Protein AF-A0A6A4F0W5-F1 (afdb_monomer_lite)

Radius of gyration: 28.57 Å; chains: 1; bounding box: 55×85×60 Å

Organism: NCBI:txid53985

Secondary structure (DSSP, 8-state):
-HHHHHHHT--HHHHT--HHHHS-HHHHHHIIIIIS-S-TTT--HHHHHHHHHHHHHHHHHH----HHHHHHHH----TT---HHHHHHHHHHHHHHHHHHTTTHHHH----TT-TTHHHHHHHHHHHHHHT-SSHHHHHHHHHHHHHHHHHHHHHHHHHHHTTSS----------

Sequence (176 aa):
MRQRCADSSESPAKALASVKDSLDPKLLEMVSLYELQTTVDEVTEDQLVQLVLDRTNNVMKKFVPDLDGFFCKHLKMDLKEVDIDARVLKYYRDFSELIEQHGFGRLLVVGLPGDNMFEDRMKLCCKILLGNLEPQVLCNDVQCTSSMSAARLRRKTSSCFASSRSGRGHSTGTTC

Foldseek 3Di:
DVVVCVVVVHDVCVVPDQPLVVDDVVRLQCCQCPVVVHGSVPDDSVNSVVVVVVVVVVVVVPDDDPLLVVLLVQQAQDPVDPDPVVRVVVSVVSVVVVCVVVVVCVQAPQDPPPDPCNVVNVVVNVCSSLSNYPDCVVSVVVVVVVVVVVVVVVVVVVVVVVVPPPDDDDDDDDDD

Structure (mmCIF, N/CA/C/O backbone):
data_AF-A0A6A4F0W5-F1
#
_entry.id   AF-A0A6A4F0W5-F1
#
loop_
_atom_site.group_PDB
_atom_site.id
_atom_site.type_symbol
_atom_site.label_atom_id
_atom_site.label_alt_id
_atom_site.label_comp_id
_atom_site.label_asym_id
_atom_site.label_entity_id
_atom_site.label_seq_id
_atom_site.pdbx_PDB_ins_code
_atom_site.Cartn_x
_atom_site.Cartn_y
_atom_site.Cartn_z
_atom_site.occupancy
_atom_site.B_iso_or_equiv
_atom_site.auth_seq_id
_atom_site.auth_comp_id
_atom_site.auth_asym_id
_atom_site.auth_atom_id
_atom_site.pdbx_PDB_model_num
ATOM 1 N N . MET A 1 1 ? -24.058 5.313 0.999 1.00 64.06 1 MET A N 1
ATOM 2 C CA . MET A 1 1 ? -24.426 3.938 1.405 1.00 64.06 1 MET A CA 1
ATOM 3 C C . MET A 1 1 ? -25.027 3.126 0.262 1.00 64.06 1 MET A C 1
ATOM 5 O O . MET A 1 1 ? -24.400 2.149 -0.100 1.00 64.06 1 MET A O 1
ATOM 9 N N . ARG A 1 2 ? -26.128 3.541 -0.394 1.00 67.75 2 ARG A N 1
ATOM 10 C CA . ARG A 1 2 ? -26.759 2.755 -1.488 1.00 67.75 2 ARG A CA 1
ATOM 11 C C . ARG A 1 2 ? -25.816 2.317 -2.622 1.00 67.75 2 ARG A C 1
ATOM 13 O O . ARG A 1 2 ? -25.853 1.155 -2.991 1.00 67.75 2 ARG A O 1
ATOM 20 N N . GLN A 1 3 ? -24.956 3.212 -3.118 1.00 72.50 3 GLN A N 1
ATOM 21 C CA . GLN A 1 3 ? -23.977 2.875 -4.165 1.00 72.50 3 GLN A CA 1
ATOM 22 C C . GLN A 1 3 ? -22.972 1.810 -3.692 1.00 72.50 3 GLN A C 1
ATOM 24 O O . GLN A 1 3 ? -22.765 0.814 -4.364 1.00 72.50 3 GLN A O 1
ATOM 29 N N . ARG A 1 4 ? -22.431 1.970 -2.477 1.00 65.12 4 ARG A N 1
ATOM 30 C CA . ARG A 1 4 ? -21.481 1.016 -1.884 1.00 65.12 4 ARG A CA 1
ATOM 31 C C . ARG A 1 4 ? -22.088 -0.372 -1.665 1.00 65.12 4 ARG A C 1
ATOM 33 O O . ARG A 1 4 ? -21.412 -1.357 -1.912 1.00 65.12 4 ARG A O 1
ATOM 40 N N . CYS A 1 5 ? -23.351 -0.445 -1.239 1.00 75.62 5 CYS A N 1
ATOM 41 C CA . CYS A 1 5 ? -24.061 -1.719 -1.087 1.00 75.62 5 CYS A CA 1
ATOM 42 C C . CYS A 1 5 ? -24.324 -2.408 -2.438 1.00 75.62 5 CYS A C 1
ATOM 44 O O . CYS A 1 5 ? -24.371 -3.632 -2.495 1.00 75.62 5 CYS A O 1
ATOM 46 N N . ALA A 1 6 ? -24.490 -1.639 -3.522 1.00 72.88 6 ALA A N 1
ATOM 47 C CA . ALA A 1 6 ? -24.628 -2.194 -4.868 1.00 72.88 6 ALA A CA 1
ATOM 48 C C . ALA A 1 6 ? -23.311 -2.821 -5.356 1.00 72.88 6 ALA A C 1
ATOM 50 O O . ALA A 1 6 ? -23.338 -3.895 -5.950 1.00 72.88 6 ALA A O 1
ATOM 51 N N . ASP A 1 7 ? -22.176 -2.195 -5.034 1.00 75.44 7 ASP A N 1
ATOM 52 C CA . ASP A 1 7 ? -20.845 -2.695 -5.393 1.00 75.44 7 ASP A CA 1
ATOM 53 C C . ASP A 1 7 ? -20.423 -3.912 -4.538 1.00 75.44 7 ASP A C 1
ATOM 55 O O . ASP A 1 7 ? -19.726 -4.796 -5.032 1.00 75.44 7 ASP A O 1
ATOM 59 N N . SER A 1 8 ? -20.854 -3.993 -3.267 1.00 71.06 8 SER A N 1
ATOM 60 C CA . SER A 1 8 ? -20.510 -5.095 -2.346 1.00 71.06 8 SER A CA 1
ATOM 61 C C . SER A 1 8 ? -21.497 -6.271 -2.343 1.00 71.06 8 SER A C 1
ATOM 63 O O . SER A 1 8 ? -21.233 -7.282 -1.692 1.00 71.06 8 SER A O 1
ATOM 65 N N . SER A 1 9 ? -22.628 -6.173 -3.053 1.00 75.38 9 SER A N 1
ATOM 66 C CA . SER A 1 9 ? -23.777 -7.105 -2.991 1.00 75.38 9 SER A CA 1
ATOM 67 C C . SER A 1 9 ? -24.413 -7.274 -1.599 1.00 75.38 9 SER A C 1
ATOM 69 O O . SER A 1 9 ? -25.241 -8.162 -1.380 1.00 75.38 9 SER A O 1
ATOM 71 N N . GLU A 1 10 ? -24.063 -6.419 -0.638 1.00 75.94 10 GLU A N 1
ATOM 72 C CA . GLU A 1 10 ? -24.589 -6.503 0.719 1.00 75.94 10 GLU A CA 1
ATOM 73 C C . GLU A 1 10 ? -26.004 -5.936 0.814 1.00 75.94 10 GLU A C 1
ATOM 75 O O . GLU A 1 10 ? -26.344 -4.901 0.233 1.00 75.94 10 GLU A O 1
ATOM 80 N N . SER A 1 11 ? -26.847 -6.590 1.619 1.00 79.19 11 SER A N 1
ATOM 81 C CA . SER A 1 11 ? -28.196 -6.088 1.857 1.00 79.19 11 SER A CA 1
ATOM 82 C C . SER A 1 11 ? -28.137 -4.718 2.558 1.00 79.19 11 SER A C 1
ATOM 84 O O . SER A 1 11 ? -27.444 -4.594 3.575 1.00 79.19 11 SER A O 1
ATOM 86 N N . PRO A 1 12 ? -28.911 -3.714 2.107 1.00 74.12 12 PRO A N 1
ATOM 87 C CA . PRO A 1 12 ? -28.938 -2.391 2.729 1.00 74.12 12 PRO A CA 1
ATOM 88 C C . PRO A 1 12 ? -29.325 -2.425 4.211 1.00 74.12 12 PRO A C 1
ATOM 90 O O . PRO A 1 12 ? -28.836 -1.615 4.985 1.00 74.12 12 PRO A O 1
ATOM 93 N N . ALA A 1 13 ? -30.176 -3.376 4.608 1.00 75.06 13 ALA A N 1
ATOM 94 C CA . ALA A 1 13 ? -30.578 -3.569 5.999 1.00 75.06 13 ALA A CA 1
ATOM 95 C C . ALA A 1 13 ? -29.392 -3.980 6.884 1.00 75.06 13 ALA A C 1
ATOM 97 O O . ALA A 1 13 ? -29.193 -3.410 7.949 1.00 75.06 13 ALA A O 1
ATOM 98 N N . LYS A 1 14 ? -28.559 -4.913 6.411 1.00 70.81 14 LYS A N 1
ATOM 99 C CA . LYS A 1 14 ? -27.350 -5.349 7.123 1.00 70.81 14 LYS A CA 1
ATOM 100 C C . LYS A 1 14 ? -26.272 -4.262 7.156 1.00 70.81 14 LYS A C 1
ATOM 102 O O . LYS A 1 14 ? -25.592 -4.118 8.159 1.00 70.81 14 LYS A O 1
ATOM 107 N N . ALA A 1 15 ? -26.162 -3.460 6.098 1.00 68.31 15 ALA A N 1
ATOM 108 C CA . ALA A 1 15 ? -25.238 -2.324 6.043 1.00 68.31 15 ALA A CA 1
ATOM 109 C C . ALA A 1 15 ? -25.648 -1.140 6.944 1.00 68.31 15 ALA A C 1
ATOM 111 O O . ALA A 1 15 ? -24.848 -0.232 7.163 1.00 68.31 15 ALA A O 1
ATOM 112 N N . LEU A 1 16 ? -26.895 -1.128 7.424 1.00 75.69 16 LEU A N 1
ATOM 113 C CA . LEU A 1 16 ? -27.437 -0.142 8.362 1.00 75.69 16 LEU A CA 1
ATOM 114 C C . LEU A 1 16 ? -27.673 -0.735 9.758 1.00 75.69 16 LEU A C 1
ATOM 116 O O . LEU A 1 16 ? -28.270 -0.066 10.599 1.00 75.69 16 LEU A O 1
ATOM 120 N N . ALA A 1 17 ? -27.249 -1.980 9.995 1.00 79.25 17 ALA A N 1
ATOM 121 C CA . ALA A 1 17 ? -27.366 -2.603 11.302 1.00 79.25 17 ALA A CA 1
ATOM 122 C C . ALA A 1 17 ? -26.530 -1.831 12.331 1.00 79.25 17 ALA A C 1
ATOM 124 O O . ALA A 1 17 ? -25.457 -1.313 12.013 1.00 79.25 17 ALA A O 1
ATOM 125 N N . SER A 1 18 ? -27.043 -1.764 13.558 1.00 82.94 18 SER A N 1
ATOM 126 C CA . SER A 1 18 ? -26.330 -1.192 14.696 1.00 82.94 18 SER A CA 1
ATOM 127 C C . SER A 1 18 ? -25.013 -1.944 14.923 1.00 82.94 18 SER A C 1
ATOM 129 O O . SER A 1 18 ? -24.933 -3.167 14.770 1.00 82.94 18 SER A O 1
ATOM 131 N N . VAL A 1 19 ? -23.963 -1.213 15.294 1.00 85.75 19 VAL A N 1
ATOM 132 C CA . VAL A 1 19 ? -22.666 -1.793 15.645 1.00 85.75 19 VAL A CA 1
ATOM 133 C C . VAL A 1 19 ? -22.806 -2.640 16.904 1.00 85.75 19 VAL A C 1
ATOM 135 O O . VAL A 1 19 ? -22.210 -3.715 16.954 1.00 85.75 19 VAL A O 1
ATOM 138 N N . LYS A 1 20 ? -23.642 -2.239 17.874 1.00 87.62 20 LYS A N 1
ATOM 139 C CA . LYS A 1 20 ? -23.959 -3.072 19.048 1.00 87.62 20 LYS A CA 1
ATOM 140 C C . LYS A 1 20 ? -24.500 -4.442 18.643 1.00 87.62 20 LYS A C 1
ATOM 142 O O . LYS A 1 20 ? -23.980 -5.451 19.109 1.00 87.62 20 LYS A O 1
ATOM 147 N N . ASP A 1 21 ? -25.461 -4.476 17.724 1.00 86.88 21 ASP A N 1
ATOM 148 C CA . ASP A 1 21 ? -26.091 -5.722 17.260 1.00 86.88 21 ASP A CA 1
ATOM 149 C C . ASP A 1 21 ? -25.147 -6.605 16.426 1.00 86.88 21 ASP A C 1
ATOM 151 O O . ASP A 1 21 ? -25.386 -7.800 16.247 1.00 86.88 21 ASP A O 1
ATOM 155 N N . SER A 1 22 ? -24.068 -6.025 15.894 1.00 86.81 22 SER A N 1
ATOM 156 C CA . SER A 1 22 ? -23.055 -6.749 15.120 1.00 86.81 22 SER A CA 1
ATOM 157 C C . SER A 1 22 ? -22.001 -7.454 15.982 1.00 86.81 22 SER A C 1
ATOM 159 O O . SER A 1 22 ? -21.251 -8.290 15.471 1.00 86.81 22 SER A O 1
ATOM 161 N N . LEU A 1 23 ? -21.921 -7.116 17.272 1.00 87.06 23 LEU A N 1
ATOM 162 C CA . LEU A 1 23 ? -20.936 -7.667 18.192 1.00 87.06 23 LEU A CA 1
ATOM 163 C C . LEU A 1 23 ? -21.486 -8.904 18.901 1.00 87.06 23 LEU A C 1
ATOM 165 O O . LEU A 1 23 ? -22.655 -8.973 19.272 1.00 87.06 23 LEU A O 1
ATOM 169 N N . ASP A 1 24 ? -20.608 -9.881 19.134 1.00 92.50 24 ASP A N 1
ATOM 170 C CA . ASP A 1 24 ? -20.925 -10.983 20.038 1.00 92.50 24 ASP A CA 1
ATOM 171 C C . ASP A 1 24 ? -21.309 -10.413 21.424 1.00 92.50 24 ASP A C 1
ATOM 173 O O . ASP A 1 24 ? -20.576 -9.562 21.938 1.00 92.50 24 ASP A O 1
ATOM 177 N N . PRO A 1 25 ? -22.417 -10.852 22.054 1.00 92.25 25 PRO A N 1
ATOM 178 C CA . PRO A 1 25 ? -22.895 -10.262 23.306 1.00 92.25 25 PRO A CA 1
ATOM 179 C C . PRO A 1 25 ? -21.855 -10.275 24.432 1.00 92.25 25 PRO A C 1
ATOM 181 O O . PRO A 1 25 ? -21.747 -9.314 25.193 1.00 92.25 25 PRO A O 1
ATOM 184 N N . LYS A 1 26 ? -21.044 -11.337 24.512 1.00 92.44 26 LYS A N 1
ATOM 185 C CA . LYS A 1 26 ? -19.994 -11.471 25.527 1.00 92.44 26 LYS A CA 1
ATOM 186 C C . LYS A 1 26 ? -18.808 -10.557 25.226 1.00 92.44 26 LYS A C 1
ATOM 188 O O . LYS A 1 26 ? -18.185 -10.015 26.140 1.00 92.44 26 LYS A O 1
ATOM 193 N N . LEU A 1 27 ? -18.496 -10.362 23.945 1.00 93.00 27 LEU A N 1
ATOM 194 C CA . LEU A 1 27 ? -17.510 -9.373 23.518 1.00 93.00 27 LEU A CA 1
ATOM 195 C C . LEU A 1 27 ? -17.976 -7.946 23.831 1.00 93.00 27 LEU A C 1
ATOM 197 O O . LEU A 1 27 ? -17.180 -7.159 24.341 1.00 93.00 27 LEU A O 1
ATOM 201 N N . LEU A 1 28 ? -19.242 -7.621 23.556 1.00 93.81 28 LEU A N 1
ATOM 202 C CA . LEU A 1 28 ? -19.819 -6.309 23.844 1.00 93.81 28 LEU A CA 1
ATOM 203 C C . LEU A 1 28 ? -19.774 -6.004 25.346 1.00 93.81 28 LEU A C 1
ATOM 205 O O . LEU A 1 28 ? -19.357 -4.911 25.726 1.00 93.81 28 LEU A O 1
ATOM 209 N N . GLU A 1 29 ? -20.119 -6.970 26.197 1.00 93.50 29 GLU A N 1
ATOM 210 C CA . GLU A 1 29 ? -20.016 -6.838 27.655 1.00 93.50 29 GLU A CA 1
ATOM 211 C C . GLU A 1 29 ? -18.577 -6.537 28.101 1.00 93.50 29 GLU A C 1
ATOM 213 O O . GLU A 1 29 ? -18.337 -5.554 28.804 1.00 93.50 29 GLU A O 1
ATOM 218 N N . MET A 1 30 ? -17.595 -7.316 27.630 1.00 92.75 30 MET A N 1
ATOM 219 C CA . MET A 1 30 ? -16.190 -7.068 27.965 1.00 92.75 30 MET A CA 1
ATOM 220 C C . MET A 1 30 ? -15.698 -5.702 27.488 1.00 92.75 30 MET A C 1
ATOM 222 O O . MET A 1 30 ? -15.010 -5.004 28.227 1.00 92.75 30 MET A O 1
ATOM 226 N N . VAL A 1 31 ? -16.013 -5.324 26.250 1.00 91.88 31 VAL A N 1
ATOM 227 C CA . VAL A 1 31 ? -15.580 -4.042 25.687 1.00 91.88 31 VAL A CA 1
ATOM 228 C C . VAL A 1 31 ? -16.195 -2.880 26.466 1.00 91.88 31 VAL A C 1
ATOM 230 O O . VAL A 1 31 ? -15.489 -1.930 26.798 1.00 91.88 31 VAL A O 1
ATOM 233 N N . SER A 1 32 ? -17.478 -2.979 26.814 1.00 92.12 32 SER A N 1
ATOM 234 C CA . SER A 1 32 ? -18.168 -1.959 27.609 1.00 92.12 32 SER A CA 1
ATOM 235 C C . SER A 1 32 ? -17.483 -1.774 28.965 1.00 92.12 32 SER A C 1
ATOM 237 O O . SER A 1 32 ? -17.079 -0.664 29.306 1.00 92.12 32 SER A O 1
ATOM 239 N N . LEU A 1 33 ? -17.260 -2.874 29.692 1.00 92.00 33 LEU A N 1
ATOM 240 C CA . LEU A 1 33 ? -16.722 -2.842 31.053 1.00 92.00 33 LEU A CA 1
ATOM 241 C C . LEU A 1 33 ? -15.237 -2.475 31.116 1.00 92.00 33 LEU A C 1
ATOM 243 O O . LEU A 1 33 ? -14.837 -1.660 31.944 1.00 92.00 33 LEU A O 1
ATOM 247 N N . TYR A 1 34 ? -14.407 -3.096 30.278 1.00 90.38 34 TYR A N 1
ATOM 248 C CA . TYR A 1 34 ? -12.952 -3.021 30.424 1.00 90.38 34 TYR A CA 1
ATOM 249 C C . TYR A 1 34 ? -12.304 -1.962 29.536 1.00 90.38 34 TYR A C 1
ATOM 251 O O . TYR A 1 34 ? -11.293 -1.384 29.930 1.00 90.38 34 TYR A O 1
ATOM 259 N N . GLU A 1 35 ? -12.864 -1.692 28.357 1.00 88.38 35 GLU A N 1
ATOM 260 C CA . GLU A 1 35 ? -12.273 -0.735 27.414 1.00 88.38 35 GLU A CA 1
ATOM 261 C C . GLU A 1 35 ? -12.918 0.640 27.537 1.00 88.38 35 GLU A C 1
ATOM 263 O O . GLU A 1 35 ? -12.216 1.646 27.603 1.00 88.38 35 GLU A O 1
ATOM 268 N N . LEU A 1 36 ? -14.251 0.682 27.583 1.00 90.56 36 LEU A N 1
ATOM 269 C CA . LEU A 1 36 ? -15.013 1.928 27.652 1.00 90.56 36 LEU A CA 1
ATOM 270 C C . LEU A 1 36 ? -15.341 2.351 29.093 1.00 90.56 36 LEU A C 1
ATOM 272 O O . LEU A 1 36 ? -15.767 3.483 29.302 1.00 90.56 36 LEU A O 1
ATOM 276 N N . GLN A 1 37 ? -15.104 1.473 30.076 1.00 92.00 37 GLN A N 1
ATOM 277 C CA . GLN A 1 37 ? -15.358 1.707 31.506 1.00 92.00 37 GLN A CA 1
ATOM 278 C C . GLN A 1 37 ? -16.798 2.156 31.799 1.00 92.00 37 GLN A C 1
ATOM 280 O O . GLN A 1 37 ? -17.041 3.040 32.618 1.00 92.00 37 GLN A O 1
ATOM 285 N N . THR A 1 38 ? -17.760 1.542 31.115 1.00 91.50 38 THR A N 1
ATOM 286 C CA . THR A 1 38 ? -19.190 1.853 31.214 1.00 91.50 38 THR A CA 1
ATOM 287 C C . THR A 1 38 ? -20.025 0.571 31.096 1.00 91.50 38 THR A C 1
ATOM 289 O O . THR A 1 38 ? -19.493 -0.537 30.990 1.00 91.50 38 THR A O 1
ATOM 292 N N . THR A 1 39 ? -21.346 0.691 31.168 1.00 91.62 39 THR A N 1
ATOM 293 C CA . THR A 1 39 ? -22.275 -0.437 31.035 1.00 91.62 39 THR A CA 1
ATOM 294 C C . THR A 1 39 ? -22.726 -0.615 29.588 1.00 91.62 39 THR A C 1
ATOM 296 O O . THR A 1 39 ? -22.677 0.319 28.792 1.00 91.62 39 THR A O 1
ATOM 299 N N . VAL A 1 40 ? -23.203 -1.813 29.233 1.00 89.12 40 VAL A N 1
ATOM 300 C CA . VAL A 1 40 ? -23.683 -2.108 27.869 1.00 89.12 40 VAL A CA 1
ATOM 301 C C . VAL A 1 40 ? -24.792 -1.142 27.437 1.00 89.12 40 VAL A C 1
ATOM 303 O O . VAL A 1 40 ? -24.836 -0.745 26.272 1.00 89.12 40 VAL A O 1
ATOM 306 N N . ASP A 1 41 ? -25.650 -0.718 28.363 1.00 88.94 41 ASP A N 1
ATOM 307 C CA . ASP A 1 41 ? -26.757 0.201 28.086 1.00 88.94 41 ASP A CA 1
ATOM 308 C C . ASP A 1 41 ? -26.268 1.616 27.746 1.00 88.94 41 ASP A C 1
ATOM 310 O O . ASP A 1 41 ? -26.797 2.257 26.838 1.00 88.94 41 ASP A O 1
ATOM 314 N N . GLU A 1 42 ? -25.214 2.074 28.419 1.00 90.69 42 GLU A N 1
ATOM 315 C CA . GLU A 1 42 ? -24.653 3.423 28.288 1.00 90.69 42 GLU A CA 1
ATOM 316 C C . GLU A 1 42 ? -23.698 3.581 27.096 1.00 90.69 42 GLU A C 1
ATOM 318 O O . GLU A 1 42 ? -23.486 4.703 26.629 1.00 90.69 42 GLU A O 1
ATOM 323 N N . VAL A 1 43 ? -23.146 2.480 26.566 1.00 91.00 43 VAL A N 1
ATOM 324 C CA . VAL A 1 43 ? -22.274 2.523 25.382 1.00 91.00 43 VAL A CA 1
ATOM 325 C C . VAL A 1 43 ? -23.012 3.107 24.179 1.00 91.00 43 VAL A C 1
ATOM 327 O O . VAL A 1 43 ? -24.085 2.637 23.794 1.00 91.00 43 VAL A O 1
ATOM 330 N N . THR A 1 44 ? -22.402 4.085 23.515 1.00 92.31 44 THR A N 1
ATOM 331 C CA . THR A 1 44 ? -22.928 4.634 22.260 1.00 92.31 44 THR A CA 1
ATOM 332 C C . THR A 1 44 ? -22.306 3.957 21.038 1.00 92.31 44 THR A C 1
ATOM 334 O O . THR A 1 44 ? -21.188 3.442 21.079 1.00 92.31 44 THR A O 1
ATOM 337 N N . GLU A 1 45 ? -23.028 3.983 19.915 1.00 90.50 45 GLU A N 1
ATOM 338 C CA . GLU A 1 45 ? -22.529 3.515 18.612 1.00 90.50 45 GLU A CA 1
ATOM 339 C C . GLU A 1 45 ? -21.196 4.184 18.244 1.00 90.50 45 GLU A C 1
ATOM 341 O O . GLU A 1 45 ? -20.244 3.514 17.844 1.00 90.50 45 GLU A O 1
ATOM 346 N N . ASP A 1 46 ? -21.095 5.498 18.463 1.00 90.50 46 ASP A N 1
ATOM 347 C CA . ASP A 1 46 ? -19.898 6.279 18.148 1.00 90.50 46 ASP A CA 1
ATOM 348 C C . ASP A 1 46 ? -18.680 5.830 18.964 1.00 90.50 46 ASP A C 1
ATOM 350 O O . ASP A 1 46 ? -17.581 5.734 18.419 1.00 90.50 46 ASP A O 1
ATOM 354 N N . GLN A 1 47 ? 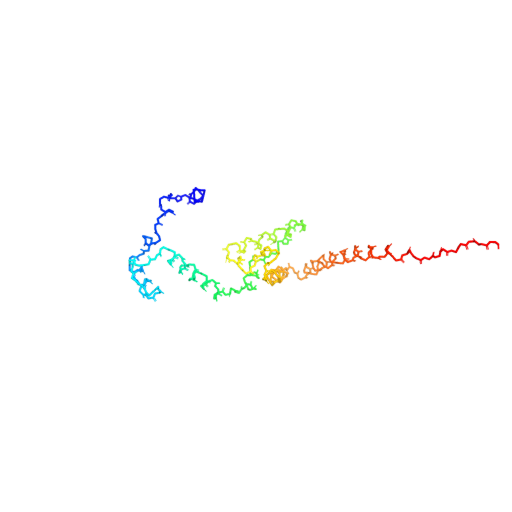-18.859 5.494 20.247 1.00 90.62 47 GLN A N 1
ATOM 355 C CA . GLN A 1 47 ? -17.775 4.979 21.091 1.00 90.62 47 GLN A CA 1
ATOM 356 C C . GLN A 1 47 ? -17.245 3.636 20.579 1.00 90.62 47 GLN A C 1
ATOM 358 O O . GLN A 1 47 ? -16.031 3.427 20.547 1.00 90.62 47 GLN A O 1
ATOM 363 N N . LEU A 1 48 ? -18.133 2.739 20.138 1.00 91.94 48 LEU A N 1
ATOM 364 C CA . LEU A 1 48 ? -17.738 1.451 19.562 1.00 91.94 48 LEU A CA 1
ATOM 365 C C . LEU A 1 48 ? -17.002 1.636 18.238 1.00 91.94 48 LEU A C 1
ATOM 367 O O . LEU A 1 48 ? -15.936 1.050 18.041 1.00 91.94 48 LEU A O 1
ATOM 371 N N . VAL A 1 49 ? -17.529 2.482 17.351 1.00 91.12 49 VAL A N 1
ATOM 372 C CA . VAL A 1 49 ? -16.871 2.813 16.081 1.00 91.12 49 VAL A CA 1
ATOM 373 C C . VAL A 1 49 ? -15.490 3.409 16.341 1.00 91.12 49 VAL A C 1
ATOM 375 O O . VAL A 1 49 ? -14.509 2.981 15.732 1.00 91.12 49 VAL A O 1
ATOM 378 N N . GLN A 1 50 ? -15.384 4.355 17.272 1.00 91.00 50 GLN A N 1
ATOM 379 C CA . GLN A 1 50 ? -14.122 5.003 17.599 1.00 91.00 50 GLN A CA 1
ATOM 380 C C . GLN A 1 50 ? -13.112 4.021 18.199 1.00 91.00 50 GLN A C 1
ATOM 382 O O . GLN A 1 50 ? -11.953 4.029 17.791 1.00 91.00 50 GLN A O 1
ATOM 387 N N . LEU A 1 51 ? -13.543 3.109 19.073 1.00 89.38 51 LEU A N 1
ATOM 388 C CA . LEU A 1 51 ? -12.680 2.064 19.623 1.00 89.38 51 LEU A CA 1
ATOM 389 C C . LEU A 1 51 ? -12.171 1.100 18.539 1.00 89.38 51 LEU A C 1
ATOM 391 O O . LEU A 1 51 ? -10.991 0.737 18.531 1.00 89.38 51 LEU A O 1
ATOM 395 N N . VAL A 1 52 ? -13.038 0.697 17.603 1.00 88.00 52 VAL A N 1
ATOM 396 C CA . VAL A 1 52 ? -12.655 -0.143 16.455 1.00 88.00 52 VAL A CA 1
ATOM 397 C C . VAL A 1 52 ? -11.632 0.581 15.585 1.00 88.00 52 VAL A C 1
ATOM 399 O O . VAL A 1 52 ? -10.612 -0.010 15.213 1.00 88.00 52 VAL A O 1
ATOM 402 N N . LEU A 1 53 ? -11.861 1.862 15.291 1.00 84.88 53 LEU A N 1
ATOM 403 C CA . LEU A 1 53 ? -10.928 2.683 14.526 1.00 84.88 53 LEU A CA 1
ATOM 404 C C . LEU A 1 53 ? -9.592 2.832 15.254 1.00 84.88 53 LEU A C 1
ATOM 406 O O . LEU A 1 53 ? -8.551 2.635 14.633 1.00 84.88 53 LEU A O 1
ATOM 410 N N . ASP A 1 54 ? -9.593 3.114 16.554 1.00 84.38 54 ASP A N 1
ATOM 411 C CA . ASP A 1 54 ? -8.374 3.289 17.342 1.00 84.38 54 ASP A CA 1
ATOM 412 C C . ASP A 1 54 ? -7.561 2.003 17.441 1.00 84.38 54 ASP A C 1
ATOM 414 O O . ASP A 1 54 ? -6.347 2.037 17.225 1.00 84.38 54 ASP A O 1
ATOM 418 N N . ARG A 1 55 ? -8.200 0.852 17.676 1.00 81.25 55 ARG A N 1
ATOM 419 C CA . ARG A 1 55 ? -7.516 -0.450 17.671 1.00 81.25 55 ARG A CA 1
ATOM 420 C C . ARG A 1 55 ? -6.960 -0.789 16.297 1.00 81.25 55 ARG A C 1
ATOM 422 O O . ARG A 1 55 ? -5.788 -1.145 16.196 1.00 81.25 55 ARG A O 1
ATOM 429 N N . THR A 1 56 ? -7.751 -0.618 15.241 1.00 73.69 56 THR A N 1
ATOM 430 C CA . THR A 1 56 ? -7.304 -0.880 13.863 1.00 73.69 56 THR A CA 1
ATOM 431 C C . THR A 1 56 ? -6.144 0.040 13.488 1.00 73.69 56 THR A C 1
ATOM 433 O O . THR A 1 56 ? -5.130 -0.407 12.951 1.00 73.69 56 THR A O 1
ATOM 436 N N . ASN A 1 57 ? -6.224 1.315 13.868 1.00 66.62 57 ASN A N 1
ATOM 437 C CA . ASN A 1 57 ? -5.149 2.278 13.680 1.00 66.62 57 ASN A CA 1
ATOM 438 C C . ASN A 1 57 ? -3.918 1.944 14.532 1.00 66.62 57 ASN A C 1
ATOM 440 O O . ASN A 1 57 ? -2.806 2.121 14.051 1.00 66.62 57 ASN A O 1
ATOM 444 N N . ASN A 1 58 ? -4.061 1.460 15.770 1.00 62.75 58 ASN A N 1
ATOM 445 C CA . ASN A 1 58 ? -2.930 1.098 16.634 1.00 62.75 58 ASN A CA 1
ATOM 446 C C . ASN A 1 58 ? -2.190 -0.140 16.113 1.00 62.75 58 ASN A C 1
ATOM 448 O O . ASN A 1 58 ? -0.961 -0.123 16.023 1.00 62.75 58 ASN A O 1
ATOM 452 N N . VAL A 1 59 ? -2.936 -1.171 15.704 1.00 57.22 59 VAL A N 1
ATOM 453 C CA . VAL A 1 59 ? -2.396 -2.382 15.065 1.00 57.22 59 VAL A CA 1
ATOM 454 C C . VAL A 1 59 ? -1.615 -2.005 13.806 1.00 57.22 59 VAL A C 1
ATOM 456 O O . VAL A 1 59 ? -0.496 -2.470 13.602 1.00 57.22 59 VAL A O 1
ATOM 459 N N . MET A 1 60 ? -2.149 -1.077 13.010 1.00 51.34 60 MET A N 1
ATOM 460 C CA . MET A 1 60 ? -1.499 -0.595 11.793 1.00 51.34 60 MET A CA 1
ATOM 461 C C . MET A 1 60 ? -0.356 0.410 12.038 1.00 51.34 60 MET A C 1
ATOM 463 O O . MET A 1 60 ? 0.505 0.552 11.177 1.00 51.34 60 MET A O 1
ATOM 467 N N . LYS A 1 61 ? -0.322 1.106 13.184 1.00 53.69 61 LYS A N 1
ATOM 468 C CA . LYS A 1 61 ? 0.758 2.037 13.574 1.00 53.69 61 LYS A CA 1
ATOM 469 C C . LYS A 1 61 ? 1.987 1.319 14.138 1.00 53.69 61 LYS A C 1
ATOM 471 O O . LYS A 1 61 ? 3.094 1.818 13.974 1.00 53.69 61 LYS A O 1
ATOM 476 N N . LYS A 1 62 ? 1.811 0.183 14.825 1.00 53.44 62 LYS A N 1
ATOM 477 C CA . LYS A 1 62 ? 2.920 -0.584 15.432 1.00 53.44 62 LYS A CA 1
ATOM 478 C C . LYS A 1 62 ? 3.636 -1.509 14.449 1.00 53.44 62 LYS A C 1
ATOM 480 O O . LYS A 1 62 ? 4.766 -1.908 14.709 1.00 53.44 62 LYS A O 1
ATOM 485 N N . PHE A 1 63 ? 2.994 -1.844 13.335 1.00 57.41 63 PHE A N 1
ATOM 486 C CA . PHE A 1 63 ? 3.582 -2.677 12.298 1.00 57.41 63 PHE A CA 1
ATOM 487 C C . PHE A 1 63 ? 4.218 -1.788 11.225 1.00 57.41 63 PHE A C 1
ATOM 489 O O . PHE A 1 63 ? 3.5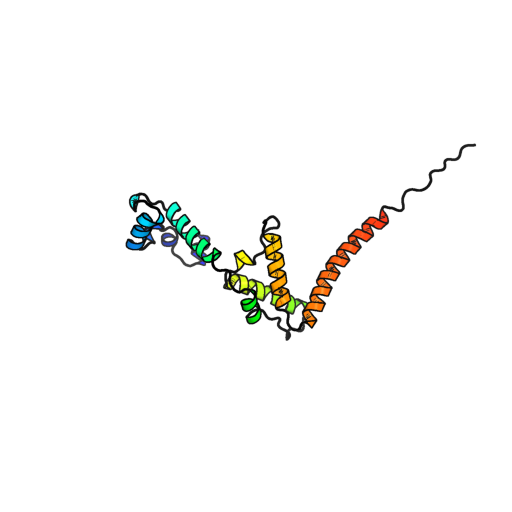32 -1.312 10.324 1.00 57.41 63 PHE A O 1
ATOM 496 N N . VAL A 1 64 ? 5.526 -1.542 11.334 1.00 65.25 64 VAL A N 1
ATOM 497 C CA . VAL A 1 64 ? 6.328 -1.047 10.206 1.00 65.25 64 VAL A CA 1
ATOM 498 C C . VAL A 1 64 ? 6.818 -2.288 9.455 1.00 65.25 64 VAL A C 1
ATOM 500 O O . VAL A 1 64 ? 7.663 -3.006 9.992 1.00 65.25 64 VAL A O 1
ATOM 503 N N . PRO A 1 65 ? 6.269 -2.604 8.269 1.00 75.50 65 PRO A N 1
ATOM 504 C CA . PRO A 1 65 ? 6.731 -3.746 7.492 1.00 75.50 65 PRO A CA 1
ATOM 505 C C . PRO A 1 65 ? 8.169 -3.509 7.017 1.00 75.50 65 PRO A C 1
ATOM 507 O O . PRO A 1 65 ? 8.565 -2.367 6.780 1.00 75.50 65 PRO A O 1
ATOM 510 N N . ASP A 1 66 ? 8.934 -4.584 6.816 1.00 85.69 66 ASP A N 1
ATOM 511 C CA . ASP A 1 66 ? 10.209 -4.522 6.093 1.00 85.69 66 ASP A CA 1
ATOM 512 C C . ASP A 1 66 ? 9.947 -4.212 4.609 1.00 85.69 66 ASP A C 1
ATOM 514 O O . ASP A 1 66 ? 9.789 -5.107 3.778 1.00 85.69 66 ASP A O 1
ATOM 518 N N . LEU A 1 67 ? 9.830 -2.919 4.295 1.00 87.19 67 LEU A N 1
ATOM 519 C CA . LEU A 1 67 ? 9.558 -2.438 2.942 1.00 87.19 67 LEU A CA 1
ATOM 520 C C . LEU A 1 67 ? 10.718 -2.773 1.999 1.00 87.19 67 LEU A C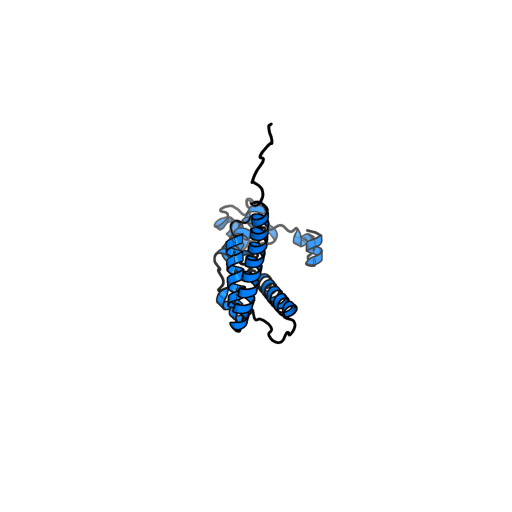 1
ATOM 522 O O . LEU A 1 67 ? 10.480 -3.229 0.883 1.00 87.19 67 LEU A O 1
ATOM 526 N N . ASP A 1 68 ? 11.961 -2.585 2.447 1.00 85.50 68 ASP A N 1
ATOM 527 C CA . ASP A 1 68 ? 13.145 -2.821 1.618 1.00 85.50 68 ASP A CA 1
ATOM 528 C C . ASP A 1 68 ? 13.204 -4.308 1.195 1.00 85.50 68 ASP A C 1
ATOM 530 O O . ASP A 1 68 ? 13.312 -4.613 0.004 1.00 85.50 68 ASP A O 1
ATOM 534 N N . GLY A 1 69 ? 13.030 -5.246 2.136 1.00 86.88 69 GLY A N 1
ATOM 535 C CA . GLY A 1 69 ? 13.006 -6.681 1.838 1.00 86.88 69 GLY A CA 1
ATOM 536 C C . GLY A 1 69 ? 11.781 -7.138 1.039 1.00 86.88 69 GLY A C 1
ATOM 537 O O . GLY A 1 69 ? 11.888 -8.058 0.221 1.00 86.88 69 GLY A O 1
ATOM 538 N N . PHE A 1 70 ? 10.622 -6.506 1.242 1.00 91.00 70 PHE A N 1
ATOM 539 C CA . PHE A 1 70 ? 9.407 -6.802 0.484 1.00 91.00 70 PHE A CA 1
ATOM 540 C C . PHE A 1 70 ? 9.553 -6.399 -0.990 1.00 91.00 70 PHE A C 1
ATOM 542 O O . PHE A 1 70 ? 9.417 -7.239 -1.882 1.00 91.00 70 PHE A O 1
ATOM 549 N N . PHE A 1 71 ? 9.885 -5.137 -1.266 1.00 91.25 71 PHE A N 1
ATOM 550 C CA . PHE A 1 71 ? 9.967 -4.654 -2.645 1.00 91.25 71 PHE A CA 1
ATOM 551 C C . PHE A 1 71 ? 11.132 -5.290 -3.412 1.00 91.25 71 PHE A C 1
ATOM 553 O O . PHE A 1 71 ? 10.957 -5.599 -4.584 1.00 91.25 71 PHE A O 1
ATOM 560 N N . CYS A 1 72 ? 12.239 -5.642 -2.751 1.00 89.00 72 CYS A N 1
ATOM 561 C CA . CYS A 1 72 ? 13.330 -6.403 -3.378 1.00 89.00 72 CYS A CA 1
ATOM 562 C C . CYS A 1 72 ? 12.881 -7.756 -3.946 1.00 89.00 72 CYS A C 1
ATOM 564 O O . CYS A 1 72 ? 13.367 -8.216 -4.984 1.00 89.00 72 CYS A O 1
ATOM 566 N N . LYS A 1 73 ? 11.916 -8.405 -3.292 1.00 90.00 73 LYS A N 1
ATOM 567 C CA . LYS A 1 73 ? 11.387 -9.695 -3.744 1.00 90.00 73 LYS A CA 1
ATOM 568 C C . LYS A 1 73 ? 10.319 -9.543 -4.821 1.00 90.00 73 LYS A C 1
ATOM 570 O O . LYS A 1 73 ? 10.269 -10.374 -5.728 1.00 90.00 73 LYS A O 1
ATOM 575 N N . HIS A 1 74 ? 9.476 -8.519 -4.706 1.00 91.19 74 HIS A N 1
ATOM 576 C CA . HIS A 1 74 ? 8.221 -8.426 -5.454 1.00 91.19 74 HIS A CA 1
ATOM 577 C C . HIS A 1 74 ? 8.222 -7.397 -6.589 1.00 91.19 74 HIS A C 1
ATOM 579 O O . HIS A 1 74 ? 7.463 -7.565 -7.538 1.00 91.19 74 HIS A O 1
ATOM 585 N N . LEU A 1 75 ? 9.067 -6.368 -6.531 1.00 92.56 75 LEU A N 1
ATOM 586 C CA . LEU A 1 75 ? 9.136 -5.316 -7.539 1.00 92.56 75 LEU A CA 1
ATOM 587 C C . LEU A 1 75 ? 10.376 -5.512 -8.409 1.00 92.56 75 LEU A C 1
ATOM 589 O O . LEU A 1 75 ? 11.503 -5.391 -7.937 1.00 92.56 75 LEU A O 1
ATOM 593 N N . LYS A 1 76 ? 10.162 -5.819 -9.690 1.00 89.38 76 LYS A N 1
ATOM 594 C CA . LYS A 1 76 ? 11.238 -6.013 -10.666 1.00 89.38 76 LYS A CA 1
ATOM 595 C C . LYS A 1 76 ? 10.871 -5.379 -11.990 1.00 89.38 76 LYS A C 1
ATOM 597 O O . LYS A 1 76 ? 9.734 -5.476 -12.440 1.00 89.38 76 LYS A O 1
ATOM 602 N N . MET A 1 77 ? 11.855 -4.767 -12.634 1.00 89.44 77 MET A N 1
ATOM 603 C CA . MET A 1 77 ? 11.666 -4.215 -13.966 1.00 89.44 77 MET A CA 1
ATOM 604 C C . MET A 1 77 ? 11.680 -5.333 -15.010 1.00 89.44 77 MET A C 1
ATOM 606 O O . MET A 1 77 ? 12.579 -6.174 -15.033 1.00 89.44 77 MET A O 1
ATOM 610 N N . ASP A 1 78 ? 10.677 -5.345 -15.885 1.00 87.62 78 ASP A N 1
ATOM 611 C CA . ASP A 1 78 ? 10.571 -6.342 -16.947 1.00 87.62 78 ASP A CA 1
ATOM 612 C C . ASP A 1 78 ? 11.520 -6.010 -18.104 1.00 87.62 78 ASP A C 1
ATOM 614 O O . ASP A 1 78 ? 11.184 -5.266 -19.022 1.00 87.62 78 ASP A O 1
ATOM 618 N N . LEU A 1 79 ? 12.732 -6.562 -18.063 1.00 85.81 79 LEU A N 1
ATOM 619 C CA . LEU A 1 79 ? 13.761 -6.309 -19.076 1.00 85.81 79 LEU A CA 1
ATOM 620 C C . LEU A 1 79 ? 13.451 -6.930 -20.448 1.00 85.81 79 LEU A C 1
ATOM 622 O O . LEU A 1 79 ? 14.191 -6.672 -21.397 1.00 85.81 79 LEU A O 1
ATOM 626 N N . LYS A 1 80 ? 12.390 -7.741 -20.569 1.00 87.19 80 LYS A N 1
ATOM 627 C CA . LYS A 1 80 ? 11.955 -8.301 -21.858 1.00 87.19 80 LYS A CA 1
ATOM 628 C C . LYS A 1 80 ? 11.169 -7.290 -22.690 1.00 87.19 80 LYS A C 1
ATOM 630 O O . LYS A 1 80 ? 11.098 -7.452 -23.905 1.00 87.19 80 LYS A O 1
ATOM 635 N N . GLU A 1 81 ? 10.592 -6.273 -22.050 1.00 87.25 81 GLU A N 1
ATOM 636 C CA . GLU A 1 81 ? 9.910 -5.182 -22.738 1.00 87.25 81 GLU A CA 1
ATOM 637 C C . GLU A 1 81 ? 10.938 -4.290 -23.448 1.00 87.25 81 GLU A C 1
ATOM 639 O O . GLU A 1 81 ? 11.901 -3.803 -22.838 1.00 87.25 81 GLU A O 1
ATOM 644 N N . VAL A 1 82 ? 10.741 -4.118 -24.755 1.00 86.38 82 VAL A N 1
ATOM 645 C CA . VAL A 1 82 ? 11.665 -3.389 -25.637 1.00 86.38 82 VAL A CA 1
ATOM 646 C C . VAL A 1 82 ? 11.355 -1.896 -25.606 1.00 86.38 82 VAL A C 1
ATOM 648 O O . VAL A 1 82 ? 12.272 -1.077 -25.677 1.00 86.38 82 VAL A O 1
ATOM 651 N N . ASP A 1 83 ? 10.076 -1.541 -25.467 1.00 91.38 83 ASP A N 1
ATOM 652 C CA . ASP A 1 83 ? 9.648 -0.156 -25.326 1.00 91.38 83 ASP A CA 1
ATOM 653 C C . ASP A 1 83 ? 9.984 0.352 -23.915 1.00 91.38 83 ASP A C 1
ATOM 655 O O . ASP A 1 83 ? 9.454 -0.109 -22.902 1.00 91.38 83 ASP A O 1
ATOM 659 N N . ILE A 1 84 ? 10.906 1.313 -23.845 1.00 87.62 84 ILE A N 1
ATOM 660 C CA . ILE A 1 84 ? 11.399 1.864 -22.581 1.00 87.62 84 ILE A CA 1
ATOM 661 C C . ILE A 1 84 ? 10.270 2.548 -21.807 1.00 87.62 84 ILE A C 1
ATOM 663 O O . ILE A 1 84 ? 10.188 2.373 -20.590 1.00 87.62 84 ILE A O 1
ATOM 667 N N . ASP A 1 85 ? 9.408 3.298 -22.492 1.00 89.00 85 ASP A N 1
ATOM 668 C CA . ASP A 1 85 ? 8.327 4.045 -21.859 1.00 89.00 85 ASP A CA 1
ATOM 669 C C . ASP A 1 85 ? 7.271 3.075 -21.324 1.00 89.00 85 ASP A C 1
ATOM 671 O O . ASP A 1 85 ? 6.867 3.180 -20.163 1.00 89.00 85 ASP A O 1
ATOM 675 N N . ALA A 1 86 ? 6.897 2.062 -22.113 1.00 90.94 86 ALA A N 1
ATOM 676 C CA . ALA A 1 86 ? 5.985 1.008 -21.669 1.00 90.94 86 ALA A CA 1
ATOM 677 C C . ALA A 1 86 ? 6.552 0.235 -20.468 1.00 90.94 86 ALA A C 1
ATOM 679 O O . ALA A 1 86 ? 5.840 -0.021 -19.494 1.00 90.94 86 ALA A O 1
ATOM 680 N N . ARG A 1 87 ? 7.851 -0.080 -20.493 1.00 92.81 87 ARG A N 1
ATOM 681 C CA . ARG A 1 87 ? 8.545 -0.789 -19.412 1.00 92.81 87 ARG A CA 1
ATOM 682 C C . ARG A 1 87 ? 8.556 0.006 -18.110 1.00 92.81 87 ARG A C 1
ATOM 684 O O . ARG A 1 87 ? 8.298 -0.552 -17.045 1.00 92.81 87 ARG A O 1
ATOM 691 N N . VAL A 1 88 ? 8.848 1.303 -18.188 1.00 89.00 88 VAL A N 1
ATOM 692 C CA . VAL A 1 88 ? 8.849 2.199 -17.024 1.00 89.00 88 VAL A CA 1
ATOM 693 C C . VAL A 1 88 ? 7.430 2.371 -16.483 1.00 89.00 88 VAL A C 1
ATOM 695 O O . VAL A 1 88 ? 7.220 2.238 -15.279 1.00 89.00 88 VAL A O 1
ATOM 698 N N . LEU A 1 89 ? 6.439 2.597 -17.349 1.00 91.25 89 LEU A N 1
ATOM 699 C CA . LEU A 1 89 ? 5.038 2.714 -16.937 1.00 91.25 89 LEU A CA 1
ATOM 700 C C . LEU A 1 89 ? 4.535 1.443 -16.247 1.00 91.25 89 LEU A C 1
ATOM 702 O O . LEU A 1 89 ? 3.883 1.533 -15.208 1.00 91.25 89 LEU A O 1
ATOM 706 N N . LYS A 1 90 ? 4.881 0.267 -16.780 1.00 91.88 90 LYS A N 1
ATOM 707 C CA . LYS A 1 90 ? 4.566 -1.025 -16.163 1.00 91.88 90 LYS A CA 1
ATOM 708 C C . LYS A 1 90 ? 5.196 -1.151 -14.776 1.00 91.88 90 LYS A C 1
ATOM 710 O O . LYS A 1 90 ? 4.504 -1.502 -13.833 1.00 91.88 90 LYS A O 1
ATOM 715 N N . TYR A 1 91 ? 6.459 -0.761 -14.620 1.00 92.62 91 TYR A N 1
ATOM 716 C CA . TYR A 1 91 ? 7.137 -0.778 -13.322 1.00 92.62 91 TYR A CA 1
ATOM 717 C C . TYR A 1 91 ? 6.447 0.111 -12.270 1.00 92.62 91 TYR A C 1
ATOM 719 O O . TYR A 1 91 ? 6.248 -0.310 -11.131 1.00 92.62 91 TYR A O 1
ATOM 727 N N . TYR A 1 92 ? 6.020 1.323 -12.647 1.00 92.06 92 TYR A N 1
ATOM 728 C CA . TYR A 1 92 ? 5.248 2.198 -11.754 1.00 92.06 92 TYR A CA 1
ATOM 729 C C . TYR A 1 92 ? 3.862 1.636 -11.430 1.00 92.06 92 TYR A C 1
ATOM 731 O O . TYR A 1 92 ? 3.414 1.732 -10.288 1.00 92.06 92 TYR A O 1
ATOM 739 N N . ARG A 1 93 ? 3.192 1.038 -12.419 1.00 92.75 93 ARG A N 1
ATOM 740 C CA . ARG A 1 93 ? 1.903 0.364 -12.234 1.00 92.75 93 ARG A CA 1
ATOM 741 C C . ARG A 1 93 ? 2.026 -0.781 -11.229 1.00 92.75 93 ARG A C 1
ATOM 743 O O . ARG A 1 93 ? 1.244 -0.827 -10.286 1.00 92.75 93 ARG A O 1
ATOM 750 N N . ASP A 1 94 ? 3.028 -1.640 -11.388 1.00 93.44 94 ASP A N 1
ATOM 751 C CA . ASP A 1 94 ? 3.273 -2.781 -10.503 1.00 93.44 94 ASP A CA 1
ATOM 752 C C . ASP A 1 94 ? 3.601 -2.307 -9.073 1.00 93.44 94 ASP A C 1
ATOM 754 O O . ASP A 1 94 ? 3.102 -2.862 -8.095 1.00 93.44 94 ASP A O 1
ATOM 758 N N . PHE A 1 95 ? 4.367 -1.218 -8.928 1.00 92.88 95 PHE A N 1
ATOM 759 C CA . PHE A 1 95 ? 4.603 -0.578 -7.629 1.00 92.88 95 PHE A CA 1
ATOM 760 C C . PHE A 1 95 ? 3.305 -0.084 -6.968 1.00 92.88 95 PHE A C 1
ATOM 762 O O . PHE A 1 95 ? 3.082 -0.352 -5.785 1.00 92.88 95 PHE A O 1
ATOM 769 N N . SER A 1 96 ? 2.436 0.602 -7.718 1.00 91.06 96 SER A N 1
ATOM 770 C CA . SER A 1 96 ? 1.126 1.045 -7.224 1.00 91.06 96 SER A CA 1
ATOM 771 C C . SER A 1 96 ? 0.228 -0.129 -6.824 1.00 91.06 96 SER A C 1
ATOM 773 O O . SER A 1 96 ? -0.357 -0.092 -5.742 1.00 91.06 96 SER A O 1
ATOM 775 N N . GLU A 1 97 ? 0.167 -1.194 -7.628 1.00 92.62 97 GLU A N 1
ATOM 776 C CA . GLU A 1 97 ? -0.616 -2.396 -7.306 1.00 92.62 97 GLU A CA 1
ATOM 777 C C . GLU A 1 97 ? -0.120 -3.071 -6.019 1.00 92.62 97 GLU A C 1
ATOM 779 O O . GLU A 1 97 ? -0.930 -3.450 -5.172 1.00 92.62 97 GLU A O 1
ATOM 784 N N . LEU A 1 98 ? 1.199 -3.159 -5.811 1.00 91.94 98 LEU A N 1
ATOM 785 C CA . LEU A 1 98 ? 1.777 -3.704 -4.577 1.00 91.94 98 LEU A CA 1
ATOM 786 C C . LEU A 1 98 ? 1.419 -2.863 -3.343 1.00 91.94 98 LEU A C 1
ATOM 788 O O . LEU A 1 98 ? 1.142 -3.416 -2.277 1.00 91.94 98 LEU A O 1
ATOM 792 N N . ILE A 1 99 ? 1.396 -1.532 -3.468 1.00 89.00 99 ILE A N 1
ATOM 793 C CA . ILE A 1 99 ? 0.976 -0.642 -2.375 1.00 89.00 99 ILE A CA 1
ATOM 794 C C . ILE A 1 99 ? -0.485 -0.893 -1.994 1.00 89.00 99 ILE A C 1
ATOM 796 O O . ILE A 1 99 ? -0.804 -0.946 -0.801 1.00 89.00 99 ILE A O 1
ATOM 800 N N . GLU A 1 100 ? -1.362 -1.031 -2.987 1.00 87.31 100 GLU A N 1
ATOM 801 C CA . GLU A 1 100 ? -2.795 -1.245 -2.783 1.00 87.31 100 GLU A CA 1
ATOM 802 C C . GLU A 1 100 ? -3.081 -2.625 -2.181 1.00 87.31 100 GLU A C 1
ATOM 804 O O . GLU A 1 100 ? -3.759 -2.716 -1.156 1.00 87.31 100 GLU A O 1
ATOM 809 N N . GLN A 1 101 ? -2.502 -3.687 -2.750 1.00 86.69 101 GLN A N 1
ATOM 810 C CA . GLN A 1 101 ? -2.720 -5.071 -2.313 1.00 86.69 101 GLN A CA 1
ATOM 811 C C . GLN A 1 101 ? -2.249 -5.327 -0.877 1.00 86.69 101 GLN A C 1
ATOM 813 O O . GLN A 1 101 ? -2.867 -6.105 -0.151 1.00 86.69 101 GLN A O 1
ATOM 818 N N . HIS A 1 102 ? -1.172 -4.662 -0.449 1.00 85.06 102 HIS A N 1
ATOM 819 C CA . HIS A 1 102 ? -0.570 -4.873 0.870 1.00 85.06 102 HIS A CA 1
ATOM 820 C C . HIS A 1 102 ? -0.860 -3.749 1.871 1.00 85.06 102 HIS A C 1
ATOM 822 O O . HIS A 1 102 ? -0.339 -3.755 2.988 1.00 85.06 102 HIS A O 1
ATOM 828 N N . GLY A 1 103 ? -1.715 -2.787 1.508 1.00 81.88 103 GLY A N 1
ATOM 829 C CA . GLY A 1 103 ? -2.162 -1.735 2.419 1.00 81.88 103 GLY A CA 1
ATOM 830 C C . GLY A 1 103 ? -1.054 -0.768 2.847 1.00 81.88 103 GLY A C 1
ATOM 831 O O . GLY A 1 103 ? -1.156 -0.136 3.903 1.00 81.88 103 GLY A O 1
ATOM 832 N N . PHE A 1 104 ? -0.009 -0.599 2.031 1.00 85.44 104 PHE A N 1
ATOM 833 C CA . PHE A 1 104 ? 1.086 0.336 2.311 1.00 85.44 104 PHE A CA 1
ATOM 834 C C . PHE A 1 104 ? 0.717 1.795 2.042 1.00 85.44 104 PHE A C 1
ATOM 836 O O . PHE A 1 104 ? 1.562 2.678 2.178 1.00 85.44 104 PHE A O 1
ATOM 843 N N . GLY A 1 105 ? -0.547 2.077 1.713 1.00 81.25 105 GLY A N 1
ATOM 844 C CA . GLY A 1 105 ? -0.998 3.412 1.344 1.00 81.25 105 GLY A CA 1
ATOM 845 C C . GLY A 1 105 ? -0.655 4.483 2.379 1.00 81.25 105 GLY A C 1
ATOM 846 O O . GLY A 1 105 ? -0.158 5.544 2.029 1.00 81.25 105 GLY A O 1
ATOM 847 N N . ARG A 1 106 ? -0.779 4.198 3.679 1.00 76.69 106 ARG A N 1
ATOM 848 C CA . ARG A 1 106 ? -0.386 5.177 4.710 1.00 76.69 106 ARG A CA 1
ATOM 849 C C . ARG A 1 106 ? 1.115 5.486 4.734 1.00 76.69 106 ARG A C 1
ATOM 851 O O . ARG A 1 106 ? 1.476 6.581 5.152 1.00 76.69 106 ARG A O 1
ATOM 858 N N . LEU A 1 107 ? 1.974 4.561 4.305 1.00 77.75 107 LEU A N 1
ATOM 859 C CA . LEU A 1 107 ? 3.428 4.753 4.288 1.00 77.75 107 LEU A CA 1
ATOM 860 C C . LEU A 1 107 ? 3.930 5.326 2.958 1.00 77.75 107 LEU A C 1
ATOM 862 O O . LEU A 1 107 ? 4.891 6.088 2.958 1.00 77.75 107 LEU A O 1
ATOM 866 N N . LEU A 1 108 ? 3.294 4.955 1.843 1.00 80.81 108 LEU A N 1
ATOM 867 C CA . LEU A 1 108 ? 3.823 5.173 0.494 1.00 80.81 108 LEU A CA 1
ATOM 868 C C . LEU A 1 108 ? 2.892 5.962 -0.436 1.00 80.81 108 LEU A C 1
ATOM 870 O O . LEU A 1 108 ? 3.359 6.472 -1.448 1.00 80.81 108 LEU A O 1
ATOM 874 N N . VAL A 1 109 ? 1.599 6.129 -0.130 1.00 78.00 109 VAL A N 1
ATOM 875 C CA . VAL A 1 109 ? 0.757 7.022 -0.944 1.00 78.00 109 VAL A CA 1
ATOM 876 C C . VAL A 1 109 ? 1.160 8.458 -0.662 1.00 78.00 109 VAL A C 1
ATOM 878 O O . VAL A 1 109 ? 1.048 8.969 0.454 1.00 78.00 109 VAL A O 1
ATOM 881 N N . VAL A 1 110 ? 1.621 9.112 -1.718 1.00 63.03 110 VAL A N 1
ATOM 882 C CA . VAL A 1 110 ? 1.882 10.541 -1.749 1.00 63.03 110 VAL A CA 1
ATOM 883 C C . VAL A 1 110 ? 0.524 11.253 -1.727 1.00 63.03 110 VAL A C 1
ATOM 885 O O . VAL A 1 110 ? -0.222 11.220 -2.703 1.00 63.03 110 VAL A O 1
ATOM 888 N N . GLY A 1 111 ? 0.175 11.839 -0.579 1.00 61.91 111 GLY A N 1
ATOM 889 C CA . GLY A 1 111 ? -1.024 12.664 -0.421 1.00 61.91 111 GLY A CA 1
ATOM 890 C C . GLY A 1 111 ? -0.945 13.984 -1.198 1.00 61.91 111 GLY A C 1
ATOM 891 O O . GLY A 1 111 ? -0.020 14.225 -1.973 1.00 61.91 111 GLY A O 1
ATOM 892 N N . LEU A 1 112 ? -1.916 14.873 -0.982 1.00 56.78 112 LEU A N 1
ATOM 893 C CA . LEU A 1 112 ? -1.909 16.194 -1.615 1.00 56.78 112 LEU A CA 1
ATOM 894 C C . LEU A 1 112 ? -0.692 17.030 -1.157 1.00 56.78 112 LEU A C 1
ATOM 896 O O . LEU A 1 112 ? -0.289 16.936 0.008 1.00 56.78 112 LEU A O 1
ATOM 900 N N . PRO A 1 113 ? -0.123 17.872 -2.042 1.00 53.41 113 PRO A N 1
ATOM 901 C CA . PRO A 1 113 ? 0.969 18.780 -1.700 1.00 53.41 113 PRO A CA 1
ATOM 902 C C . PRO A 1 113 ? 0.476 19.796 -0.659 1.00 53.41 113 PRO A C 1
ATOM 904 O O . PRO A 1 113 ? -0.239 20.742 -0.979 1.00 53.41 113 PRO A O 1
ATOM 907 N N . GLY A 1 114 ? 0.800 19.545 0.608 1.00 58.66 114 GLY A N 1
ATOM 908 C CA . GLY A 1 114 ? 0.260 20.253 1.774 1.00 58.66 114 GLY A CA 1
ATOM 909 C C . GLY A 1 114 ? 0.290 19.406 3.049 1.00 58.66 114 GLY A C 1
ATOM 910 O O . GLY A 1 114 ? 0.241 19.946 4.150 1.00 58.66 114 GLY A O 1
ATOM 911 N N . ASP A 1 115 ? 0.420 18.087 2.904 1.00 69.88 115 ASP A N 1
ATOM 912 C CA . ASP A 1 115 ? 0.671 17.163 4.007 1.00 69.88 115 ASP A CA 1
ATOM 913 C C . ASP A 1 115 ? 2.118 17.295 4.523 1.00 69.88 115 ASP A C 1
ATOM 915 O O . ASP A 1 115 ? 3.073 17.297 3.741 1.00 69.88 115 ASP A O 1
ATOM 919 N N . ASN A 1 116 ? 2.290 17.380 5.845 1.00 69.12 116 ASN A N 1
ATOM 920 C CA . ASN A 1 116 ? 3.596 17.508 6.496 1.00 69.12 116 ASN A CA 1
ATOM 921 C C . ASN A 1 116 ? 4.516 16.302 6.238 1.00 69.12 116 ASN A C 1
ATOM 923 O O . ASN A 1 116 ? 5.731 16.435 6.333 1.00 69.12 116 ASN A O 1
ATOM 927 N N . MET A 1 117 ? 3.949 15.151 5.870 1.00 71.19 117 MET A N 1
ATOM 928 C CA . MET A 1 117 ? 4.697 13.935 5.550 1.00 71.19 117 MET A CA 1
ATOM 929 C C . MET A 1 117 ? 4.863 13.707 4.042 1.00 71.19 117 MET A C 1
ATOM 931 O O . MET A 1 117 ? 5.369 12.662 3.637 1.00 71.19 117 MET A O 1
ATOM 935 N N . PHE A 1 118 ? 4.419 14.637 3.187 1.00 75.44 118 PHE A N 1
ATOM 936 C CA . PHE A 1 118 ? 4.512 14.496 1.728 1.00 75.44 118 PHE A CA 1
ATOM 937 C C . PHE A 1 118 ? 5.956 14.260 1.269 1.00 75.44 118 PHE A C 1
ATOM 939 O O . PHE A 1 118 ? 6.222 13.352 0.483 1.00 75.44 118 PHE A O 1
ATOM 946 N N . GLU A 1 119 ? 6.895 15.058 1.782 1.00 78.69 119 GLU A N 1
ATOM 947 C CA . GLU A 1 119 ? 8.298 14.998 1.371 1.00 78.69 119 GLU A CA 1
ATOM 948 C C . GLU A 1 119 ? 8.972 13.693 1.817 1.00 78.69 119 GLU A C 1
ATOM 950 O O . GLU A 1 119 ? 9.683 13.068 1.031 1.00 78.69 119 GLU A O 1
ATOM 955 N N . ASP A 1 120 ? 8.700 13.237 3.041 1.00 81.44 120 ASP A N 1
ATOM 956 C CA . ASP A 1 120 ? 9.259 11.992 3.574 1.00 81.44 120 ASP A CA 1
ATOM 957 C C . ASP A 1 120 ? 8.706 10.764 2.845 1.00 81.44 120 ASP A C 1
ATOM 959 O O . ASP A 1 120 ? 9.470 9.877 2.456 1.00 81.44 120 ASP A O 1
ATOM 963 N N . ARG A 1 121 ? 7.392 10.738 2.574 1.00 85.69 121 ARG A N 1
ATOM 964 C CA . ARG A 1 121 ? 6.760 9.677 1.776 1.00 85.69 121 ARG A CA 1
ATOM 965 C C . ARG A 1 121 ? 7.301 9.658 0.348 1.00 85.69 121 ARG A C 1
ATOM 967 O O . ARG A 1 121 ? 7.613 8.587 -0.167 1.00 85.69 121 ARG A O 1
ATOM 974 N N . MET A 1 122 ? 7.478 10.826 -0.273 1.00 85.25 122 MET A N 1
ATOM 975 C CA . MET A 1 122 ? 8.066 10.937 -1.610 1.00 85.25 122 MET A CA 1
ATOM 976 C C . MET A 1 122 ? 9.514 10.428 -1.635 1.00 85.25 122 MET A C 1
ATOM 978 O O . MET A 1 122 ? 9.875 9.644 -2.511 1.00 85.25 122 MET A O 1
ATOM 982 N N . LYS A 1 123 ? 10.342 10.815 -0.655 1.00 85.50 123 LYS A N 1
ATOM 983 C CA . LYS A 1 123 ? 11.722 10.316 -0.519 1.00 85.50 123 LYS A CA 1
ATOM 984 C C . LYS A 1 123 ? 11.756 8.800 -0.363 1.00 85.50 123 LYS A C 1
ATOM 986 O O . LYS A 1 123 ? 12.564 8.143 -1.018 1.00 85.50 123 LYS A O 1
ATOM 991 N N . LEU A 1 124 ? 10.873 8.246 0.466 1.00 87.75 124 LEU A N 1
ATOM 992 C CA . LEU A 1 124 ? 10.771 6.806 0.676 1.00 87.75 124 LEU A CA 1
ATOM 993 C C . LEU A 1 124 ? 10.348 6.072 -0.606 1.00 87.75 124 LEU A C 1
ATOM 995 O O . LEU A 1 124 ? 10.973 5.076 -0.965 1.00 87.75 124 LEU A O 1
ATOM 999 N N . CYS A 1 125 ? 9.366 6.600 -1.344 1.00 89.31 125 CYS A N 1
ATOM 1000 C CA . CYS A 1 125 ? 8.963 6.055 -2.643 1.00 89.31 125 CYS A CA 1
ATOM 1001 C C . CYS A 1 125 ? 10.123 6.055 -3.639 1.00 89.31 125 CYS A C 1
ATOM 1003 O O . CYS A 1 125 ? 10.408 5.028 -4.247 1.00 89.31 125 CYS A O 1
ATOM 1005 N N . CYS A 1 126 ? 10.838 7.176 -3.767 1.00 87.69 126 CYS A N 1
ATOM 1006 C CA . CYS A 1 126 ? 12.006 7.269 -4.641 1.00 87.69 126 CYS A CA 1
ATOM 1007 C C . CYS A 1 126 ? 13.102 6.273 -4.241 1.00 87.69 126 CYS A C 1
ATOM 1009 O O . CYS A 1 126 ? 13.679 5.630 -5.115 1.00 87.69 126 CYS A O 1
ATOM 1011 N N . LYS A 1 127 ? 13.371 6.108 -2.938 1.00 90.06 127 LYS A N 1
ATOM 1012 C CA . LYS A 1 127 ? 14.351 5.135 -2.432 1.00 90.06 127 LYS A CA 1
ATOM 1013 C C . LYS A 1 127 ? 13.978 3.710 -2.842 1.00 90.06 127 LYS A C 1
ATOM 1015 O O . LYS A 1 127 ? 14.840 2.988 -3.332 1.00 90.06 127 LYS A O 1
ATOM 1020 N N . ILE A 1 128 ? 12.714 3.320 -2.672 1.00 90.88 128 ILE A N 1
ATOM 1021 C CA . ILE A 1 128 ? 12.229 1.982 -3.037 1.00 90.88 128 ILE A CA 1
ATOM 1022 C C . ILE A 1 128 ? 12.287 1.791 -4.553 1.00 90.88 128 ILE A C 1
ATOM 1024 O O . ILE A 1 128 ? 12.837 0.803 -5.026 1.00 90.88 128 ILE A O 1
ATOM 1028 N N . LEU A 1 129 ? 11.767 2.742 -5.325 1.00 90.62 129 LEU A N 1
ATOM 1029 C CA . LEU A 1 129 ? 11.745 2.641 -6.782 1.00 90.62 129 LEU A CA 1
ATOM 1030 C C . LEU A 1 129 ? 13.152 2.490 -7.358 1.00 90.62 129 LEU A C 1
ATOM 1032 O O . LEU A 1 129 ? 13.363 1.599 -8.173 1.00 90.62 129 LEU A O 1
ATOM 1036 N N . LEU A 1 130 ? 14.106 3.312 -6.910 1.00 88.56 130 LEU A N 1
ATOM 1037 C CA . LEU A 1 130 ? 15.493 3.266 -7.375 1.00 88.56 130 LEU A CA 1
ATOM 1038 C C . LEU A 1 130 ? 16.248 2.047 -6.838 1.00 88.56 130 LEU A C 1
ATOM 1040 O O . LEU A 1 130 ? 17.012 1.431 -7.571 1.00 88.56 130 LEU A O 1
ATOM 1044 N N . GLY A 1 131 ? 16.025 1.668 -5.578 1.00 87.00 131 GLY A N 1
ATOM 1045 C CA . GLY A 1 131 ? 16.707 0.536 -4.947 1.00 87.00 131 GLY A CA 1
ATOM 1046 C C . GLY A 1 131 ? 16.393 -0.821 -5.583 1.00 87.00 131 GLY A C 1
ATOM 1047 O O . GLY A 1 131 ? 17.174 -1.752 -5.415 1.00 8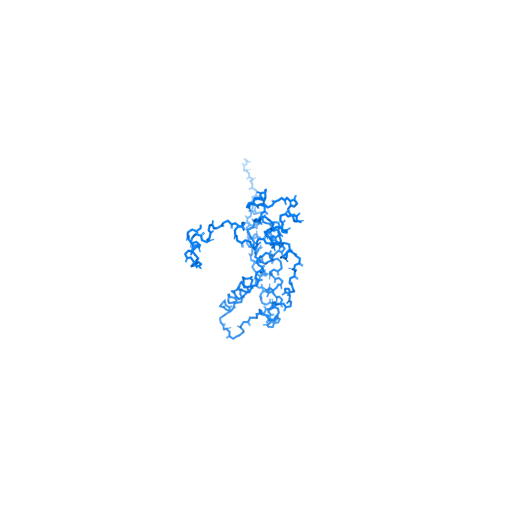7.00 131 GLY A O 1
ATOM 1048 N N . ASN A 1 132 ? 15.287 -0.923 -6.326 1.00 87.12 132 ASN A N 1
ATOM 1049 C CA . ASN A 1 132 ? 14.815 -2.163 -6.950 1.00 87.12 132 ASN A CA 1
ATOM 1050 C C . ASN A 1 132 ? 14.999 -2.202 -8.482 1.00 87.12 132 ASN A C 1
ATOM 1052 O O . ASN A 1 132 ? 14.542 -3.136 -9.142 1.00 87.12 132 ASN A O 1
ATOM 1056 N N . LEU A 1 133 ? 15.698 -1.220 -9.064 1.00 83.62 133 LEU A N 1
ATOM 1057 C CA . LEU A 1 133 ? 16.100 -1.264 -10.471 1.00 83.62 133 LEU A CA 1
ATOM 1058 C C . LEU A 1 133 ? 17.349 -2.142 -10.635 1.00 83.62 133 LEU A C 1
ATOM 1060 O O . LEU A 1 133 ? 18.448 -1.775 -10.221 1.00 83.62 133 LEU A O 1
ATOM 1064 N N . GLU A 1 134 ? 17.192 -3.292 -11.290 1.00 67.75 134 GLU A N 1
ATOM 1065 C CA . GLU A 1 134 ? 18.293 -4.182 -11.668 1.00 67.75 134 GLU A CA 1
ATOM 1066 C C . GLU A 1 134 ? 18.405 -4.254 -13.207 1.00 67.75 134 GLU A C 1
ATOM 1068 O O . GLU A 1 134 ? 17.374 -4.374 -13.875 1.00 67.75 134 GLU A O 1
ATOM 1073 N N . PRO A 1 135 ? 19.612 -4.170 -13.810 1.00 60.56 135 PRO A N 1
ATOM 1074 C CA . PRO A 1 135 ? 20.929 -3.979 -13.200 1.00 60.56 135 PRO A CA 1
ATOM 1075 C C . PRO A 1 135 ? 21.232 -2.493 -12.939 1.00 60.56 135 PRO A C 1
ATOM 1077 O O . PRO A 1 135 ? 20.629 -1.613 -13.548 1.00 60.56 135 PRO A O 1
ATOM 1080 N N . GLN A 1 136 ? 22.242 -2.206 -12.107 1.00 53.34 136 GLN A N 1
ATOM 1081 C CA . GLN A 1 136 ? 22.700 -0.849 -11.732 1.00 53.34 136 GLN A CA 1
ATOM 1082 C C . GLN A 1 136 ? 22.953 0.116 -12.916 1.00 53.34 136 GLN A C 1
ATOM 1084 O O . GLN A 1 136 ? 23.021 1.329 -12.729 1.00 53.34 136 GLN A O 1
ATOM 1089 N N . VAL A 1 137 ? 23.056 -0.406 -14.142 1.00 49.66 137 VAL A N 1
ATOM 1090 C CA . VAL A 1 137 ? 23.150 0.366 -15.388 1.00 49.66 137 VAL A CA 1
ATOM 1091 C C . VAL A 1 137 ? 21.873 1.185 -15.652 1.00 49.66 137 VAL A C 1
ATOM 1093 O O . VAL A 1 137 ? 21.976 2.340 -16.049 1.00 49.66 137 VAL A O 1
ATOM 1096 N N . LEU A 1 138 ? 20.682 0.656 -15.328 1.00 51.78 138 LEU A N 1
ATOM 1097 C CA . LEU A 1 138 ? 19.415 1.397 -15.431 1.00 51.78 138 LEU A CA 1
ATOM 1098 C C . LEU A 1 138 ? 19.279 2.503 -14.372 1.00 51.78 138 LEU A C 1
ATOM 1100 O O . LEU A 1 138 ? 18.683 3.543 -14.651 1.00 51.78 138 LEU A O 1
ATOM 1104 N N . CYS A 1 139 ? 19.846 2.309 -13.175 1.00 51.69 139 CYS A N 1
ATOM 1105 C CA . CYS A 1 139 ? 19.875 3.342 -12.133 1.00 51.69 139 CYS A CA 1
ATOM 1106 C C . CYS A 1 139 ? 20.605 4.599 -12.609 1.00 51.69 139 CYS A C 1
ATOM 1108 O O . CYS A 1 139 ? 20.114 5.706 -12.398 1.00 51.69 139 CYS A O 1
ATOM 1110 N N . ASN A 1 140 ? 21.737 4.436 -13.298 1.00 53.06 140 ASN A N 1
ATOM 1111 C CA . ASN A 1 140 ? 22.499 5.564 -13.828 1.00 53.06 140 ASN A CA 1
ATOM 1112 C C . ASN A 1 140 ? 21.714 6.329 -14.903 1.00 53.06 140 ASN A C 1
ATOM 1114 O O . ASN A 1 140 ? 21.674 7.556 -14.857 1.00 53.06 140 ASN A O 1
ATOM 1118 N N . ASP A 1 141 ? 21.013 5.637 -15.805 1.00 51.62 141 ASP A N 1
ATOM 1119 C CA . ASP A 1 141 ? 20.223 6.281 -16.864 1.00 51.62 141 ASP A CA 1
ATOM 1120 C C . ASP A 1 141 ? 18.982 7.017 -16.313 1.00 51.62 141 ASP A C 1
ATOM 1122 O O . ASP A 1 141 ? 18.688 8.150 -16.710 1.00 51.62 141 ASP A O 1
ATOM 1126 N N . VAL A 1 142 ? 18.278 6.442 -15.330 1.00 58.78 142 VAL A N 1
ATOM 1127 C CA . VAL A 1 142 ? 17.137 7.092 -14.648 1.00 58.78 142 VAL A CA 1
ATOM 1128 C C . VAL A 1 142 ? 17.603 8.272 -13.774 1.00 58.78 142 VAL A C 1
ATOM 1130 O O . VAL A 1 142 ? 16.967 9.332 -13.716 1.00 58.78 142 VAL A O 1
ATOM 1133 N N . GLN A 1 143 ? 18.768 8.158 -13.139 1.00 55.56 143 GLN A N 1
ATOM 1134 C CA . GLN A 1 143 ? 19.373 9.261 -12.393 1.00 55.56 143 GLN A CA 1
ATOM 1135 C C . GLN A 1 143 ? 19.881 10.376 -13.326 1.00 55.56 143 GLN A C 1
ATOM 1137 O O . GLN A 1 143 ? 19.768 11.568 -13.017 1.00 55.56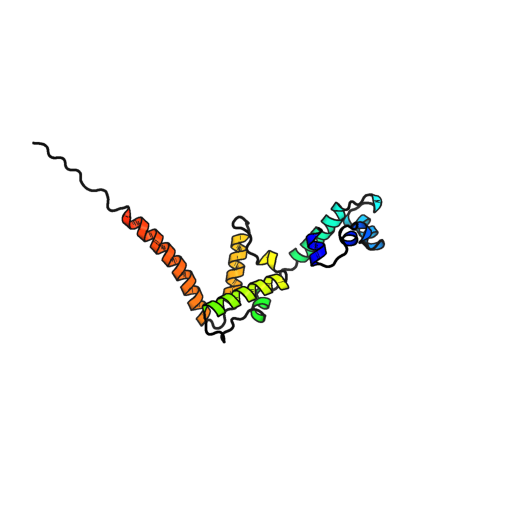 143 GLN A O 1
ATOM 1142 N N . CYS A 1 144 ? 20.349 10.025 -14.523 1.00 51.66 144 CYS A N 1
ATOM 1143 C CA . CYS A 1 144 ? 20.674 10.979 -15.577 1.00 51.66 144 CYS A CA 1
ATOM 1144 C C . CYS A 1 144 ? 19.426 11.694 -16.116 1.00 51.66 144 CYS A C 1
ATOM 1146 O O . CYS A 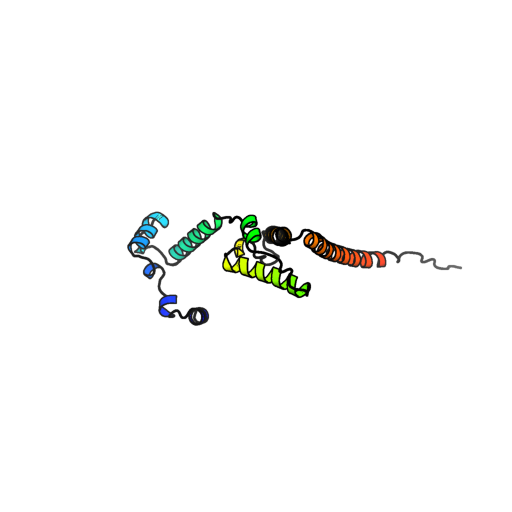1 144 ? 19.458 12.907 -16.286 1.00 51.66 144 CYS A O 1
ATOM 1148 N N . THR A 1 145 ? 18.291 11.024 -16.315 1.00 52.56 145 THR A N 1
ATOM 1149 C CA . THR A 1 145 ? 17.067 11.694 -16.808 1.00 52.56 145 THR A CA 1
ATOM 1150 C C . THR A 1 145 ? 16.424 12.628 -15.771 1.00 52.56 145 THR A C 1
ATOM 1152 O O . THR A 1 145 ? 15.998 13.739 -16.118 1.00 52.56 145 THR A O 1
ATOM 1155 N N . SER A 1 146 ? 16.419 12.252 -14.487 1.00 50.75 146 SER A N 1
ATOM 1156 C CA . SER A 1 146 ? 15.963 13.119 -13.382 1.00 50.75 146 SER A CA 1
ATOM 1157 C C . SER A 1 146 ? 16.886 14.331 -13.156 1.00 50.75 146 SER A C 1
ATOM 1159 O O . SER A 1 146 ? 16.422 15.456 -12.949 1.00 50.75 146 SER A O 1
ATOM 1161 N N . SER A 1 147 ? 18.203 14.158 -13.297 1.00 53.34 147 SER A N 1
ATOM 1162 C CA . SER A 1 147 ? 19.157 15.276 -13.247 1.00 53.34 147 SER A CA 1
ATOM 1163 C C . SER A 1 147 ? 19.110 16.152 -14.505 1.00 53.34 147 SER A C 1
ATOM 1165 O O . SER A 1 147 ? 19.222 17.377 -14.407 1.00 53.34 147 SER A O 1
ATOM 1167 N N . MET A 1 148 ? 18.857 15.579 -15.686 1.00 48.78 148 MET A N 1
ATOM 1168 C CA . MET A 1 148 ? 18.667 16.323 -16.936 1.00 48.78 148 MET A CA 1
ATOM 1169 C C . MET A 1 148 ? 17.387 17.165 -16.932 1.00 48.78 148 MET A C 1
ATOM 1171 O O . MET A 1 148 ? 17.398 18.269 -17.481 1.00 48.78 148 MET A O 1
ATOM 1175 N N . SER A 1 149 ? 16.303 16.703 -16.303 1.00 52.03 149 SER A N 1
ATOM 1176 C CA . SER A 1 149 ? 15.065 17.484 -16.149 1.00 52.03 149 SER A CA 1
ATOM 1177 C C . SER A 1 149 ? 15.240 18.638 -15.151 1.00 52.03 149 SER A C 1
ATOM 1179 O O . SER A 1 149 ? 14.878 19.774 -15.474 1.00 52.03 149 SER A O 1
ATOM 1181 N N . ALA A 1 150 ? 15.931 18.419 -14.026 1.00 52.44 150 ALA A N 1
ATOM 1182 C CA . ALA A 1 150 ? 16.329 19.489 -13.102 1.00 52.44 150 ALA A CA 1
ATOM 1183 C C . ALA A 1 150 ? 17.299 20.509 -13.744 1.00 52.44 150 ALA A C 1
ATOM 1185 O O . ALA A 1 150 ? 17.153 21.725 -13.574 1.00 52.44 150 ALA A O 1
ATOM 1186 N N . ALA A 1 151 ? 18.259 20.046 -14.552 1.00 55.81 151 ALA A N 1
ATOM 1187 C CA . ALA A 1 151 ? 19.198 20.901 -15.282 1.00 55.81 151 ALA A CA 1
ATOM 1188 C C . ALA A 1 151 ? 18.534 21.676 -16.435 1.00 55.81 151 ALA A C 1
ATOM 1190 O O . ALA A 1 151 ? 18.938 22.800 -16.741 1.00 55.81 151 ALA A O 1
ATOM 1191 N N . ARG A 1 152 ? 17.506 21.109 -17.080 1.00 51.72 152 ARG A N 1
ATOM 1192 C CA . ARG A 1 152 ? 16.711 21.788 -18.117 1.00 51.72 152 ARG A CA 1
ATOM 1193 C C . ARG A 1 152 ? 15.807 22.866 -17.510 1.00 51.72 152 ARG A C 1
ATOM 1195 O O . ARG A 1 152 ? 15.661 23.927 -18.116 1.00 51.72 152 ARG A O 1
ATOM 1202 N N . LEU A 1 153 ? 15.284 22.648 -16.300 1.00 49.09 153 LEU A N 1
ATOM 1203 C CA . LEU A 1 153 ? 14.552 23.671 -15.548 1.00 49.09 153 LEU A CA 1
ATOM 1204 C C . LEU A 1 153 ? 15.483 24.815 -15.105 1.00 49.09 153 LEU A C 1
ATOM 1206 O O . LEU A 1 153 ? 15.147 25.980 -15.304 1.00 49.09 153 LEU A O 1
ATOM 1210 N N . ARG A 1 154 ? 16.704 24.500 -14.640 1.00 50.41 154 ARG A N 1
ATOM 1211 C CA . ARG A 1 154 ? 17.747 25.504 -14.335 1.00 50.41 154 ARG A CA 1
ATOM 1212 C C . ARG A 1 154 ? 18.220 26.297 -15.559 1.00 50.41 154 ARG A C 1
ATOM 1214 O O . ARG A 1 154 ? 18.496 27.485 -15.441 1.00 50.41 154 ARG A O 1
ATOM 1221 N N . ARG A 1 155 ? 18.283 25.681 -16.745 1.00 48.81 155 ARG A N 1
ATOM 1222 C CA . ARG A 1 155 ? 18.611 26.396 -17.994 1.00 48.81 155 ARG A CA 1
ATOM 1223 C C . ARG A 1 155 ? 17.486 27.323 -18.463 1.00 48.81 155 ARG A C 1
ATOM 1225 O O . ARG A 1 155 ? 17.776 28.388 -19.001 1.00 48.81 155 ARG A O 1
ATOM 1232 N N . LYS A 1 156 ? 16.216 26.974 -18.221 1.00 46.88 156 LYS A N 1
ATOM 1233 C CA . LYS A 1 156 ? 15.083 27.881 -18.484 1.00 46.88 156 LYS A CA 1
ATOM 1234 C C . LYS A 1 156 ? 15.056 29.069 -17.517 1.00 46.88 156 LYS A C 1
ATOM 1236 O O . LYS A 1 156 ? 14.767 30.176 -17.954 1.00 46.88 156 LYS A O 1
ATOM 1241 N N . THR A 1 157 ? 15.436 28.889 -16.250 1.00 43.88 157 THR A N 1
ATOM 1242 C CA . THR A 1 157 ? 15.525 30.013 -15.300 1.00 43.88 157 THR A CA 1
ATOM 1243 C C . THR A 1 157 ? 16.757 30.899 -15.530 1.00 43.88 157 THR A C 1
ATOM 1245 O O . THR A 1 157 ? 16.654 32.114 -15.373 1.00 43.88 157 THR A O 1
ATOM 1248 N N . SER A 1 158 ? 17.893 30.352 -15.988 1.00 45.41 158 SER A N 1
ATOM 1249 C CA . SER A 1 158 ? 19.080 31.158 -16.328 1.00 45.41 158 SER A CA 1
ATOM 1250 C C . SER A 1 158 ? 18.955 31.897 -17.668 1.00 45.41 158 SER A C 1
ATOM 1252 O O . SER A 1 158 ? 19.475 33.003 -17.805 1.00 45.41 158 SER A O 1
ATOM 1254 N N . SER A 1 159 ? 18.243 31.325 -18.647 1.00 41.12 159 SER A N 1
ATOM 1255 C CA . SER A 1 159 ? 17.949 31.978 -19.933 1.00 41.12 159 SER A CA 1
ATOM 1256 C C . SER A 1 159 ? 17.017 33.186 -19.772 1.00 41.12 159 SER A C 1
ATOM 1258 O O . SER A 1 159 ? 17.226 34.200 -20.440 1.00 41.12 159 SER A O 1
ATOM 1260 N N . CYS A 1 160 ? 16.057 33.134 -18.842 1.00 40.91 160 CYS A N 1
ATOM 1261 C CA . CYS A 1 160 ? 15.211 34.288 -18.530 1.00 40.91 160 CYS A CA 1
ATOM 1262 C C . CYS A 1 160 ? 15.966 35.390 -17.762 1.00 40.91 160 CYS A C 1
ATOM 1264 O O . CYS A 1 160 ? 15.658 36.563 -17.941 1.00 40.91 160 CYS A O 1
ATOM 1266 N N . PHE A 1 161 ? 16.984 35.053 -16.959 1.00 40.12 161 PHE A N 1
ATOM 1267 C CA . PHE A 1 161 ? 17.728 36.048 -16.170 1.00 40.12 161 PHE A CA 1
ATOM 1268 C C . PHE A 1 161 ? 18.821 36.785 -16.968 1.00 40.12 161 PHE A C 1
ATOM 1270 O O . PHE A 1 161 ? 19.174 37.918 -16.640 1.00 40.12 161 PHE A O 1
ATOM 1277 N N . ALA A 1 162 ? 19.335 36.185 -18.048 1.00 41.72 162 ALA A N 1
ATOM 1278 C CA . ALA A 1 162 ? 20.334 36.819 -18.914 1.00 41.72 162 ALA A CA 1
ATOM 1279 C C . ALA A 1 162 ? 19.750 37.919 -19.825 1.00 41.72 162 ALA A C 1
ATOM 1281 O O . ALA A 1 162 ? 20.479 38.825 -20.226 1.00 41.72 162 ALA A O 1
ATOM 1282 N N . SER A 1 163 ? 18.440 37.901 -20.100 1.00 42.81 163 SER A N 1
ATOM 1283 C CA . SER A 1 163 ? 17.795 38.898 -20.974 1.00 42.81 163 SER A CA 1
ATOM 1284 C C . SER A 1 163 ? 17.411 40.202 -20.258 1.00 42.81 163 SER A C 1
ATOM 1286 O O . SER A 1 163 ? 17.061 41.176 -20.914 1.00 42.81 163 SER A O 1
ATOM 1288 N N . SER A 1 164 ? 17.509 40.270 -18.924 1.00 45.59 164 SER A N 1
ATOM 1289 C CA . SER A 1 164 ? 17.091 41.452 -18.144 1.00 45.59 164 SER A CA 1
ATOM 1290 C C . SER A 1 164 ? 18.239 42.374 -17.709 1.00 45.59 164 SER A C 1
ATOM 1292 O O . SER A 1 164 ? 17.986 43.383 -17.053 1.00 45.59 164 SER A O 1
ATOM 1294 N N . ARG A 1 165 ? 19.501 42.065 -18.051 1.00 45.66 165 ARG A N 1
ATOM 1295 C CA . ARG A 1 165 ? 20.677 42.864 -17.633 1.00 45.66 165 ARG A CA 1
ATOM 1296 C C . ARG A 1 165 ? 21.384 43.652 -18.745 1.00 45.66 165 ARG A C 1
ATOM 1298 O O . ARG A 1 165 ? 22.299 44.403 -18.432 1.00 45.66 165 ARG A O 1
ATOM 1305 N N . SER A 1 166 ? 20.929 43.579 -19.998 1.00 47.06 166 SER A N 1
ATOM 1306 C CA . SER A 1 166 ? 21.477 44.366 -21.121 1.00 47.06 166 SER A CA 1
ATOM 1307 C C . SER A 1 166 ? 20.604 45.582 -21.466 1.00 47.06 166 SER A C 1
ATOM 1309 O O . SER A 1 166 ? 20.147 45.732 -22.596 1.00 47.06 166 SER A O 1
ATOM 1311 N N . GLY A 1 167 ? 20.330 46.442 -20.483 1.00 43.00 167 GLY A N 1
ATOM 1312 C CA . GLY A 1 167 ? 19.392 47.555 -20.655 1.00 43.00 167 GLY A CA 1
ATOM 1313 C C . GLY A 1 167 ? 19.614 48.731 -19.712 1.00 43.00 167 GLY A C 1
ATOM 1314 O O . GLY A 1 167 ? 18.640 49.264 -19.195 1.00 43.00 167 GLY A O 1
ATOM 1315 N N . ARG A 1 168 ? 20.865 49.130 -19.444 1.00 45.69 168 ARG A N 1
ATOM 1316 C CA . ARG A 1 168 ? 21.181 50.481 -18.939 1.00 45.69 168 ARG A CA 1
ATOM 1317 C C . ARG A 1 168 ? 22.522 50.945 -19.492 1.00 45.69 168 ARG A C 1
ATOM 1319 O O . ARG A 1 168 ? 23.566 50.485 -19.046 1.00 45.69 168 ARG A O 1
ATOM 1326 N N . GLY A 1 169 ? 22.474 51.872 -20.441 1.00 36.34 169 GLY A N 1
ATOM 1327 C CA . GLY A 1 169 ? 23.653 52.564 -20.940 1.00 36.34 169 GLY A CA 1
ATOM 1328 C C . GLY A 1 169 ? 23.296 53.673 -21.924 1.00 36.34 169 GLY A C 1
ATOM 1329 O O . GLY A 1 169 ? 22.992 53.384 -23.071 1.00 36.34 169 GLY A O 1
ATOM 1330 N N . HIS A 1 170 ? 23.422 54.912 -21.444 1.00 36.78 170 HIS A N 1
ATOM 1331 C CA . HIS A 1 170 ? 23.631 56.162 -22.187 1.00 36.78 170 HIS A CA 1
ATOM 1332 C C . HIS A 1 170 ? 22.435 56.872 -22.841 1.00 36.78 170 HIS A C 1
ATOM 1334 O O . HIS A 1 170 ? 22.117 56.697 -24.011 1.00 36.78 170 HIS A O 1
ATOM 1340 N N . SER A 1 171 ? 21.883 57.821 -22.081 1.00 41.78 171 SER A N 1
ATOM 1341 C CA . SER A 1 171 ? 21.340 59.080 -22.593 1.00 41.78 171 SER A CA 1
ATOM 1342 C C . SER A 1 171 ? 22.423 60.164 -22.495 1.00 41.78 171 SER A C 1
ATOM 1344 O O . SER A 1 171 ? 22.730 60.624 -21.395 1.00 41.78 171 SER A O 1
ATOM 1346 N N . THR A 1 172 ? 22.994 60.588 -23.621 1.00 38.28 172 THR A N 1
ATOM 1347 C CA . THR A 1 172 ? 23.723 61.862 -23.726 1.00 38.28 172 THR A CA 1
ATOM 1348 C C . THR A 1 172 ? 22.927 62.775 -24.644 1.00 38.28 172 THR A C 1
ATOM 1350 O O . THR A 1 172 ? 22.875 62.556 -25.852 1.00 38.28 172 THR A O 1
ATOM 1353 N N . GLY A 1 173 ? 22.250 63.747 -24.033 1.00 36.03 173 GLY A N 1
ATOM 1354 C CA . GLY A 1 173 ? 21.555 64.825 -24.720 1.00 36.03 173 GLY A CA 1
ATOM 1355 C C . GLY A 1 173 ? 22.544 65.884 -25.198 1.00 36.03 173 GLY A C 1
ATOM 1356 O O . GLY A 1 173 ? 23.420 66.318 -24.455 1.00 36.03 173 GLY A O 1
ATOM 1357 N N . THR A 1 174 ? 22.380 66.252 -26.460 1.00 39.59 174 THR A N 1
ATOM 1358 C CA . THR A 1 174 ? 22.992 67.377 -27.163 1.00 39.59 174 THR A CA 1
ATOM 1359 C C . THR A 1 174 ? 22.525 68.709 -26.571 1.00 39.59 174 THR A C 1
ATOM 1361 O O . THR A 1 174 ? 21.319 68.927 -26.472 1.00 39.59 174 THR A O 1
ATOM 1364 N N . THR A 1 175 ? 23.456 69.622 -26.282 1.00 38.53 175 THR A N 1
ATOM 1365 C CA . THR A 1 175 ? 23.156 71.054 -26.133 1.00 38.53 175 THR A CA 1
ATOM 1366 C C . THR A 1 175 ? 24.302 71.879 -26.724 1.00 38.53 175 THR A C 1
ATOM 1368 O O . THR A 1 175 ? 25.433 71.703 -26.284 1.00 38.53 175 THR A O 1
ATOM 1371 N N . CYS A 1 176 ? 23.936 72.740 -27.687 1.00 37.25 176 CYS A N 1
ATOM 1372 C CA . CYS A 1 176 ? 24.664 73.827 -28.369 1.00 37.25 176 CYS A CA 1
ATOM 1373 C C . CYS A 1 176 ? 26.096 73.580 -28.862 1.00 37.25 176 CYS A C 1
ATOM 1375 O O . CYS A 1 176 ? 27.036 73.614 -28.043 1.00 37.25 176 CYS A O 1
#

pLDDT: mean 74.26, std 18.13, range [36.03, 93.81]